Protein AF-A0A6A0AHX4-F1 (afdb_monomer_lite)

pLDDT: mean 80.21, std 15.13, range [29.42, 97.5]

Secondary structure (DSSP, 8-state):
-----S--HHHHHSSHHHHHTTGGGHHHHHHHTTT---GGG----TTTSHHHHHHHHHHHHHHHHHTT---HHHHHHHHHHHHHHHHHHHHHHHHHHHHHHHHHHHHHHHHHHHHHHHHSS---HHHHHHHHHIIIIIHHHHHHHHHHHHHHHHHHHHHHHHHHHHHHHHTTTTSTT--

Radius of gyration: 27.39 Å; chains: 1; bounding box: 55×49×81 Å

Foldseek 3Di:
DDDPLPQDLVLCVPDDCSVVVVVSCLVVLVCVVVVRDDPVNNHDNCCPDPVNVVVLLVVLQVVCVVVVHRDSVVSCCVRCVVVVVVVVVVVVVVLVVLLVVLVVQLVVLLVVLVVVQVPDPDDDPVNVVVSVCCNVPVSVVVSVCSSCVVCVVVVVVVVCSVVVVCCSRVPPPPPPPRD

Structure (mmCIF, N/CA/C/O backbone):
data_AF-A0A6A0AHX4-F1
#
_entry.id   AF-A0A6A0AHX4-F1
#
loop_
_atom_site.group_PDB
_atom_site.id
_atom_site.type_symbol
_atom_site.label_atom_id
_atom_site.label_alt_id
_atom_site.label_comp_id
_atom_site.label_asym_id
_atom_site.label_entity_id
_atom_site.label_seq_id
_atom_site.pdbx_PDB_ins_code
_atom_site.Cartn_x
_atom_site.Cartn_y
_atom_site.Cartn_z
_atom_site.occupancy
_atom_site.B_iso_or_equiv
_atom_site.auth_seq_id
_atom_site.auth_comp_id
_atom_site.auth_asym_id
_atom_site.auth_atom_id
_atom_site.pdbx_PDB_model_num
ATOM 1 N N . MET A 1 1 ? -22.517 -25.743 38.997 1.00 29.42 1 MET A N 1
ATOM 2 C CA . MET A 1 1 ? -21.184 -25.599 38.371 1.00 29.42 1 MET A CA 1
ATOM 3 C C . MET A 1 1 ? -21.415 -25.334 36.895 1.00 29.42 1 MET A C 1
ATOM 5 O O . MET A 1 1 ? -21.778 -26.255 36.178 1.00 29.42 1 MET A O 1
ATOM 9 N N . GLY A 1 2 ? -21.378 -24.062 36.487 1.00 34.41 2 GLY A N 1
ATOM 10 C CA . GLY A 1 2 ? -21.664 -23.662 35.107 1.00 34.41 2 GLY A CA 1
ATOM 11 C C . GLY A 1 2 ? -20.575 -24.177 34.174 1.00 34.41 2 GLY A C 1
ATOM 12 O O . GLY A 1 2 ? -19.393 -24.051 34.489 1.00 34.41 2 GLY A O 1
ATOM 13 N N . ALA A 1 3 ? -20.969 -24.800 33.065 1.00 34.03 3 ALA A N 1
ATOM 14 C CA . ALA A 1 3 ? -20.041 -25.170 32.009 1.00 34.03 3 ALA A CA 1
ATOM 15 C C . ALA A 1 3 ? -19.304 -23.900 31.562 1.00 34.03 3 ALA A C 1
ATOM 17 O O . ALA A 1 3 ? -19.935 -22.957 31.090 1.00 34.03 3 ALA A O 1
ATOM 18 N N . GLY A 1 4 ? -17.988 -23.851 31.785 1.00 41.25 4 GLY A N 1
ATOM 19 C CA . GLY A 1 4 ? -17.161 -22.721 31.376 1.00 41.25 4 GLY A CA 1
ATOM 20 C C . GLY A 1 4 ? -17.366 -22.444 29.891 1.00 41.25 4 GLY A C 1
ATOM 21 O O . GLY A 1 4 ? -17.326 -23.373 29.077 1.00 41.25 4 GLY A O 1
ATOM 22 N N . ASN A 1 5 ? -17.635 -21.182 29.556 1.00 49.72 5 ASN A N 1
ATOM 23 C CA . ASN A 1 5 ? -17.797 -20.745 28.179 1.00 49.72 5 ASN A CA 1
ATOM 24 C C . ASN A 1 5 ? -16.519 -21.119 27.409 1.00 49.72 5 ASN A C 1
ATOM 26 O O . ASN A 1 5 ? -15.439 -20.629 27.728 1.00 49.72 5 ASN A O 1
ATOM 30 N N . LYS A 1 6 ? -16.617 -22.038 26.441 1.00 52.81 6 LYS A N 1
ATOM 31 C CA . LYS A 1 6 ? -15.456 -22.565 25.693 1.00 52.81 6 LYS A CA 1
ATOM 32 C C . LYS A 1 6 ? -14.855 -21.547 24.713 1.00 52.81 6 LYS A C 1
ATOM 34 O O . LYS A 1 6 ? -13.892 -21.872 24.028 1.00 52.81 6 LYS A O 1
ATOM 39 N N . TYR A 1 7 ? -15.446 -20.360 24.629 1.00 54.78 7 TYR A N 1
ATOM 40 C CA . TYR A 1 7 ? -15.083 -19.273 23.731 1.00 54.78 7 TYR A CA 1
ATOM 41 C C . TYR A 1 7 ? -14.626 -18.106 24.600 1.00 54.78 7 TYR A C 1
ATOM 43 O O . TYR A 1 7 ? -15.444 -17.313 25.061 1.00 54.78 7 TYR A O 1
ATOM 51 N N . THR A 1 8 ? -13.334 -18.063 24.924 1.00 58.66 8 THR A N 1
ATOM 52 C CA . THR A 1 8 ? -12.796 -17.016 25.796 1.00 58.66 8 THR A CA 1
ATOM 53 C C . THR A 1 8 ? -12.167 -15.905 24.963 1.00 58.66 8 THR A C 1
ATOM 55 O O . THR A 1 8 ? -11.525 -16.163 23.948 1.00 58.66 8 THR A O 1
ATOM 58 N N . GLU A 1 9 ? -12.290 -14.655 25.413 1.00 59.44 9 GLU A N 1
ATOM 59 C CA . GLU A 1 9 ? -11.617 -13.491 24.804 1.00 59.44 9 GLU A CA 1
ATOM 60 C C . GLU A 1 9 ? -10.093 -13.673 24.661 1.00 59.44 9 GLU A C 1
ATOM 62 O O . GLU A 1 9 ? -9.464 -13.107 23.761 1.00 59.44 9 GLU A O 1
ATOM 67 N N . SER A 1 10 ? -9.480 -14.500 25.518 1.00 56.56 10 SER A N 1
ATOM 68 C CA . SER A 1 10 ? -8.045 -14.791 25.454 1.00 56.56 10 SER A CA 1
ATOM 69 C C . SER A 1 10 ? -7.645 -15.581 24.202 1.00 56.56 10 SER A C 1
ATOM 71 O O . SER A 1 10 ? -6.548 -15.370 23.677 1.00 56.56 10 SER A O 1
ATOM 73 N N . ASP A 1 11 ? -8.550 -16.399 23.650 1.00 60.62 11 ASP A N 1
ATOM 74 C CA . ASP A 1 11 ? -8.283 -17.232 22.472 1.00 60.62 11 ASP A CA 1
ATOM 75 C C . ASP A 1 11 ? -8.134 -16.387 21.199 1.00 60.62 11 ASP A C 1
ATOM 77 O O . ASP A 1 11 ? -7.390 -16.758 20.290 1.00 60.62 11 ASP A O 1
ATOM 81 N N . ALA A 1 12 ? -8.770 -15.209 21.153 1.00 59.22 12 ALA A N 1
ATOM 82 C CA . ALA A 1 12 ? -8.647 -14.245 20.058 1.00 59.22 12 ALA A CA 1
ATOM 83 C C . ALA A 1 12 ? -7.296 -13.522 20.014 1.00 59.22 12 ALA A C 1
ATOM 85 O O . ALA A 1 12 ? -6.861 -13.041 18.965 1.00 59.22 12 ALA A O 1
ATOM 86 N N . THR A 1 13 ? -6.605 -13.480 21.152 1.00 61.22 13 THR A N 1
ATOM 87 C CA . THR A 1 13 ? -5.400 -12.666 21.343 1.00 61.22 13 THR A CA 1
ATOM 88 C C . THR A 1 13 ? -4.132 -13.517 21.483 1.00 61.22 13 THR A C 1
ATOM 90 O O . THR A 1 13 ? -3.017 -12.992 21.459 1.00 61.22 13 THR A O 1
ATOM 93 N N . ALA A 1 14 ? -4.275 -14.842 21.592 1.00 63.69 14 ALA A N 1
ATOM 94 C CA . ALA A 1 14 ? -3.174 -15.774 21.792 1.00 63.69 14 ALA A CA 1
ATOM 95 C C . ALA A 1 14 ? -2.346 -15.983 20.506 1.00 63.69 14 ALA A C 1
ATOM 97 O O . ALA A 1 14 ? -2.626 -16.870 19.700 1.00 63.69 14 ALA A O 1
ATOM 98 N N . GLY A 1 15 ? -1.298 -15.171 20.324 1.00 69.56 15 GLY A N 1
ATOM 99 C CA . GLY A 1 15 ? -0.220 -15.382 19.346 1.00 69.56 15 GLY A CA 1
ATOM 100 C C . GLY A 1 15 ? -0.269 -14.496 18.093 1.00 69.56 15 GLY A C 1
ATOM 101 O O . GLY A 1 15 ? -1.334 -14.174 17.571 1.00 69.56 15 GLY A O 1
ATOM 102 N N . PHE A 1 16 ? 0.915 -14.140 17.570 1.00 66.69 16 PHE A N 1
ATOM 103 C CA . PHE A 1 16 ? 1.085 -13.251 16.407 1.00 66.69 16 PHE A CA 1
ATOM 104 C C . PHE A 1 16 ? 0.298 -13.736 15.182 1.00 66.69 16 PHE A C 1
ATOM 106 O O . PHE A 1 16 ? -0.543 -13.019 14.650 1.00 66.69 16 PHE A O 1
ATOM 113 N N . PHE A 1 17 ? 0.502 -14.989 14.769 1.00 63.25 17 PHE A N 1
ATOM 114 C CA . PHE A 1 17 ? -0.205 -15.535 13.611 1.00 63.25 17 PHE A CA 1
ATOM 115 C C . PHE A 1 17 ? -1.706 -15.669 13.854 1.00 63.25 17 PHE A C 1
ATOM 117 O O . PHE A 1 17 ? -2.477 -15.429 12.935 1.00 63.25 17 PHE A O 1
ATOM 124 N N . ASN A 1 18 ? -2.143 -16.009 15.065 1.00 68.06 18 ASN A N 1
ATOM 125 C CA . ASN A 1 18 ? -3.565 -16.123 15.384 1.00 68.06 18 ASN A CA 1
ATOM 126 C C . ASN A 1 18 ? -4.290 -14.771 15.234 1.00 68.06 18 ASN A C 1
ATOM 128 O O . ASN A 1 18 ? -5.362 -14.718 14.635 1.00 68.06 18 ASN A O 1
ATOM 132 N N . LYS A 1 19 ? -3.638 -13.677 15.659 1.00 67.38 19 LYS A N 1
ATOM 133 C CA . LYS A 1 19 ? -4.144 -12.302 15.543 1.00 67.38 19 LYS A CA 1
ATOM 134 C C . LYS A 1 19 ? -4.312 -11.844 14.089 1.00 67.38 19 LYS A C 1
ATOM 136 O O . LYS A 1 19 ? -5.334 -11.256 13.759 1.00 67.38 19 LYS A O 1
ATOM 141 N N . TYR A 1 20 ? -3.345 -12.138 13.216 1.00 66.94 20 TYR A N 1
ATOM 142 C CA . TYR A 1 20 ? -3.368 -11.676 11.817 1.00 66.94 20 TYR A CA 1
ATOM 143 C C . TYR A 1 20 ? -4.035 -12.646 10.829 1.00 66.94 20 TYR A C 1
ATOM 145 O O . TYR A 1 20 ? -4.435 -12.226 9.749 1.00 66.94 20 TYR A O 1
ATOM 153 N N . SER A 1 21 ? -4.170 -13.932 11.172 1.00 69.12 21 SER A N 1
ATOM 154 C CA . SER A 1 21 ? -4.804 -14.942 10.302 1.00 69.12 21 SER A CA 1
ATOM 155 C C . SER A 1 21 ? -6.247 -15.276 10.685 1.00 69.12 21 SER A C 1
ATOM 157 O O . SER A 1 21 ? -6.814 -16.214 10.130 1.00 69.12 21 SER A O 1
ATOM 159 N N . PHE A 1 22 ? -6.833 -14.533 11.635 1.00 68.00 22 PHE A N 1
ATOM 160 C CA . PHE A 1 22 ? -8.217 -14.691 12.104 1.00 68.00 22 PHE A CA 1
ATOM 161 C C . PHE A 1 22 ? -8.572 -16.116 12.566 1.00 68.00 22 PHE A C 1
ATOM 163 O O . PHE A 1 22 ? -9.741 -16.477 12.644 1.00 68.00 22 PHE A O 1
ATOM 170 N N . LYS A 1 23 ? -7.581 -16.955 12.897 1.00 71.19 23 LYS A N 1
ATOM 171 C CA . LYS A 1 23 ? -7.798 -18.377 13.223 1.00 71.19 23 LYS A CA 1
ATOM 172 C C . LYS A 1 23 ? -8.690 -18.586 14.443 1.00 71.19 23 LYS A C 1
ATOM 174 O O . LYS A 1 23 ? -9.414 -19.579 14.497 1.00 71.19 23 LYS A O 1
ATOM 179 N N . TRP A 1 24 ? -8.662 -17.652 15.382 1.00 70.44 24 TRP A N 1
ATOM 180 C CA . TRP A 1 24 ? -9.485 -17.653 16.584 1.00 70.44 24 TRP A CA 1
ATOM 181 C C . TRP A 1 24 ? -10.993 -17.617 16.305 1.00 70.44 24 TRP A C 1
ATOM 183 O O . TRP A 1 24 ? -11.772 -18.025 17.160 1.00 70.44 24 TRP A O 1
ATOM 193 N N . ILE A 1 25 ? -11.417 -17.185 15.112 1.00 74.50 25 ILE A N 1
ATOM 194 C CA . ILE A 1 25 ? -12.835 -17.135 14.736 1.00 74.50 25 ILE A CA 1
ATOM 195 C C . ILE A 1 25 ? -13.371 -18.511 14.309 1.00 74.50 25 ILE A C 1
ATOM 197 O O . ILE A 1 25 ? -14.578 -18.754 14.330 1.00 74.50 25 ILE A O 1
ATOM 201 N N . ASN A 1 26 ? -12.483 -19.445 13.948 1.00 75.50 26 ASN A N 1
ATOM 202 C CA . ASN A 1 26 ? -12.853 -20.754 13.403 1.00 75.50 26 ASN A CA 1
ATOM 203 C C . ASN A 1 26 ? -13.745 -21.596 14.341 1.00 75.50 26 ASN A C 1
ATOM 205 O O . ASN A 1 26 ? -14.691 -22.212 13.841 1.00 75.50 26 ASN A O 1
ATOM 209 N N . PRO A 1 27 ? -13.518 -21.647 15.670 1.00 72.00 27 PRO A N 1
ATOM 210 C CA . PRO A 1 27 ? -14.383 -22.381 16.595 1.00 72.00 27 PRO A CA 1
ATOM 211 C C . PRO A 1 27 ? -15.785 -21.774 16.713 1.00 72.00 27 PRO A C 1
ATOM 213 O O . PRO A 1 27 ? -16.763 -22.522 16.747 1.00 72.00 27 PRO A O 1
ATOM 216 N N . ILE A 1 28 ? -15.883 -20.439 16.731 1.00 70.56 28 ILE A N 1
ATOM 217 C CA . ILE A 1 28 ? -17.150 -19.689 16.793 1.00 70.56 28 ILE A CA 1
ATOM 218 C C . ILE A 1 28 ? -17.955 -19.970 15.530 1.00 70.56 28 ILE A C 1
ATOM 220 O O . ILE A 1 28 ? -19.110 -20.384 15.583 1.00 70.56 28 ILE A O 1
ATOM 224 N N . VAL A 1 29 ? -17.299 -19.854 14.378 1.00 72.25 29 VAL A N 1
ATOM 225 C CA . VAL A 1 29 ? -17.897 -20.160 13.083 1.00 72.25 29 VAL A CA 1
ATOM 226 C C . VAL A 1 29 ? -18.345 -21.614 13.017 1.00 72.25 29 VAL A C 1
ATOM 228 O O . VAL A 1 29 ? -19.458 -21.903 12.588 1.00 72.25 29 VAL A O 1
ATOM 231 N N . SER A 1 30 ? -17.513 -22.559 13.454 1.00 70.56 30 SER A N 1
ATOM 232 C CA . SER A 1 30 ? -17.882 -23.974 13.454 1.00 70.56 30 SER A CA 1
ATOM 233 C C . SER A 1 30 ? -19.076 -24.278 14.363 1.00 70.56 30 SER A C 1
ATOM 235 O O . SER A 1 30 ? -19.793 -25.243 14.087 1.00 70.56 30 SER A O 1
ATOM 237 N N . ALA A 1 31 ? -19.269 -23.517 15.440 1.00 70.00 31 ALA A N 1
ATOM 238 C CA . ALA A 1 31 ? -20.423 -23.637 16.321 1.00 70.00 31 ALA A CA 1
ATOM 239 C C . ALA A 1 31 ? -21.671 -22.996 15.697 1.00 70.00 31 ALA A C 1
ATOM 241 O O . ALA A 1 31 ? -22.732 -23.619 15.697 1.00 70.00 31 ALA A O 1
ATOM 242 N N . ALA A 1 32 ? -21.533 -21.809 15.093 1.00 68.94 32 ALA A N 1
ATOM 243 C CA . ALA A 1 32 ? -22.634 -21.071 14.462 1.00 68.94 32 ALA A CA 1
ATOM 244 C C . ALA A 1 32 ? -23.226 -21.877 13.309 1.00 68.94 32 ALA A C 1
ATOM 246 O O . ALA A 1 32 ? -24.431 -22.035 13.167 1.00 68.94 32 ALA A O 1
ATOM 247 N N . ARG A 1 33 ? -22.343 -22.534 12.559 1.00 68.75 33 ARG A N 1
ATOM 248 C CA . ARG A 1 33 ? -22.664 -23.477 11.489 1.00 68.75 33 ARG A CA 1
ATOM 249 C C . ARG A 1 33 ? -23.501 -24.687 11.921 1.00 68.75 33 ARG A C 1
ATOM 251 O O . ARG A 1 33 ? -23.954 -25.409 11.034 1.00 68.75 33 ARG A O 1
ATOM 258 N N . LYS A 1 34 ? -23.618 -24.984 13.214 1.00 76.50 34 LYS A N 1
ATOM 259 C CA . LYS A 1 34 ? -24.400 -26.106 13.759 1.00 76.50 34 LYS A CA 1
ATOM 260 C C . LYS A 1 34 ? -25.695 -25.630 14.434 1.00 76.50 34 LYS A C 1
ATOM 262 O O . LYS A 1 34 ? -26.267 -26.402 15.193 1.00 76.50 34 LYS A O 1
ATOM 267 N N . ASP A 1 35 ? -26.106 -24.380 14.191 1.00 64.94 35 ASP A N 1
ATOM 268 C CA . ASP A 1 35 ? -27.260 -23.721 14.827 1.00 64.94 35 ASP A CA 1
ATOM 269 C C . ASP A 1 35 ? -27.202 -23.728 16.366 1.00 64.94 35 ASP A C 1
ATOM 271 O O . ASP A 1 35 ? -28.208 -23.650 17.063 1.00 64.94 35 ASP A O 1
ATOM 275 N N . ASN A 1 36 ? -25.989 -23.825 16.917 1.00 62.38 36 ASN A N 1
ATOM 276 C CA . ASN A 1 36 ? -25.752 -24.020 18.344 1.00 62.38 36 ASN A CA 1
ATOM 277 C C . ASN A 1 36 ? -24.946 -22.863 18.948 1.00 62.38 36 ASN A C 1
ATOM 279 O O . ASN A 1 36 ? -23.988 -23.092 19.689 1.00 62.38 36 ASN A O 1
ATOM 283 N N . VAL A 1 37 ? -25.282 -21.623 18.583 1.00 60.78 37 VAL A N 1
ATOM 284 C CA . VAL A 1 37 ? -24.575 -20.431 19.070 1.00 60.78 37 VAL A CA 1
ATOM 285 C C . VAL A 1 37 ? -25.513 -19.513 19.840 1.00 60.78 37 VAL A C 1
ATOM 287 O O . VAL A 1 37 ? -26.357 -18.850 19.241 1.00 60.78 37 VAL A O 1
ATOM 290 N N . PRO A 1 38 ? -25.343 -19.437 21.169 1.00 61.94 38 PRO A N 1
ATOM 291 C CA . PRO A 1 38 ? -25.794 -18.290 21.942 1.00 61.94 38 PRO A CA 1
ATOM 292 C C . PRO A 1 38 ? -25.091 -17.032 21.413 1.00 61.94 38 PRO A C 1
ATOM 294 O O . PRO A 1 38 ? -23.892 -17.091 21.125 1.00 61.94 38 PRO A O 1
ATOM 297 N N . LEU A 1 39 ? -25.792 -15.895 21.298 1.00 59.47 39 LEU A N 1
ATOM 298 C CA . LEU A 1 39 ? -25.193 -14.624 20.848 1.00 59.47 39 LEU A CA 1
ATOM 299 C C . LEU A 1 39 ? -23.920 -14.259 21.640 1.00 59.47 39 LEU A C 1
ATOM 301 O O . LEU A 1 39 ? -23.037 -13.593 21.103 1.00 59.47 39 LEU A O 1
ATOM 305 N N . GLU A 1 40 ? -23.790 -14.744 22.880 1.00 58.12 40 GLU A N 1
ATOM 306 C CA . GLU A 1 40 ? -22.626 -14.521 23.741 1.00 58.12 40 GLU A CA 1
ATOM 307 C C . GLU A 1 40 ? -21.338 -15.243 23.291 1.00 58.12 40 GLU A C 1
ATOM 309 O O . GLU A 1 40 ? -20.269 -14.967 23.831 1.00 58.12 40 GLU A O 1
ATOM 314 N N . ALA A 1 41 ? -21.391 -16.163 22.318 1.00 60.91 41 ALA A N 1
ATOM 315 C CA . ALA A 1 41 ? -20.204 -16.863 21.810 1.00 60.91 41 ALA A CA 1
ATOM 316 C C . ALA A 1 41 ? -19.529 -16.162 20.612 1.00 60.91 41 ALA A C 1
ATOM 318 O O . ALA A 1 41 ? -18.424 -16.547 20.229 1.00 60.91 41 ALA A O 1
ATOM 319 N N . CYS A 1 42 ? -20.142 -15.119 20.039 1.00 63.25 42 CYS A N 1
ATOM 320 C CA . CYS A 1 42 ? -19.529 -14.265 19.012 1.00 63.25 42 CYS A CA 1
ATOM 321 C C . CYS A 1 42 ? -18.577 -13.239 19.645 1.00 63.25 42 CYS A C 1
ATOM 323 O O . CYS A 1 42 ? -18.813 -12.034 19.620 1.00 63.25 42 CYS A O 1
ATOM 325 N N . VAL A 1 43 ? -17.497 -13.737 20.240 1.00 64.06 43 VAL A N 1
ATOM 326 C CA . VAL A 1 43 ? -16.508 -12.920 20.944 1.00 64.06 43 VAL A CA 1
ATOM 327 C C . VAL A 1 43 ? -15.551 -12.296 19.930 1.00 64.06 43 VAL A C 1
ATOM 329 O O . VAL A 1 43 ? -14.807 -13.015 19.276 1.00 64.06 43 VAL A O 1
ATOM 332 N N . LEU A 1 44 ? -15.564 -10.971 19.774 1.00 65.06 44 LEU A N 1
ATOM 333 C CA . LEU A 1 44 ? -14.544 -10.240 19.011 1.00 65.06 44 LEU A CA 1
ATOM 334 C C . LEU A 1 44 ? -13.234 -10.171 19.815 1.00 65.06 44 LEU A C 1
ATOM 336 O O . LEU A 1 44 ? -13.267 -10.271 21.044 1.00 65.06 44 LEU A O 1
ATOM 340 N N . PRO A 1 45 ? -12.069 -9.956 19.174 1.00 68.00 45 PRO A N 1
ATOM 341 C CA . PRO A 1 45 ? -10.868 -9.604 19.908 1.00 68.00 45 PRO A CA 1
ATOM 342 C C . PRO A 1 45 ? -11.189 -8.362 20.743 1.00 68.00 45 PRO A C 1
ATOM 344 O O . PRO A 1 45 ? -11.770 -7.424 20.189 1.00 68.00 45 PRO A O 1
ATOM 347 N N . PRO A 1 46 ? -10.787 -8.299 22.022 1.00 66.38 46 PRO A N 1
ATOM 348 C CA . PRO A 1 46 ? -11.172 -7.203 22.911 1.00 66.38 46 PRO A CA 1
ATOM 349 C C . PRO A 1 46 ? -10.854 -5.814 22.341 1.00 66.38 46 PRO A C 1
ATOM 351 O O . PRO A 1 46 ? -11.561 -4.852 22.599 1.00 66.38 46 PRO A O 1
ATOM 354 N N . GLU A 1 47 ? -9.812 -5.694 21.512 1.00 67.06 47 GLU A N 1
ATOM 355 C CA . GLU A 1 47 ? -9.437 -4.438 20.847 1.00 67.06 47 GLU A CA 1
ATOM 356 C C . GLU A 1 47 ? -10.424 -3.958 19.768 1.00 67.06 47 GLU A C 1
ATOM 358 O O . GLU A 1 47 ? -10.402 -2.776 19.429 1.00 67.06 47 GLU A O 1
ATOM 363 N N . GLN A 1 48 ? -11.246 -4.850 19.210 1.00 68.50 48 GLN A N 1
ATOM 364 C CA . GLN A 1 48 ? -12.180 -4.582 18.108 1.00 68.50 48 GLN A CA 1
ATOM 365 C C . GLN A 1 48 ? -13.656 -4.632 18.536 1.00 68.50 48 GLN A C 1
ATOM 367 O O . GLN A 1 48 ? -14.535 -4.382 17.712 1.00 68.50 48 GLN A O 1
ATOM 372 N N . THR A 1 49 ? -13.944 -4.930 19.804 1.00 73.12 49 THR A N 1
ATOM 373 C CA . THR A 1 49 ? -15.302 -4.881 20.361 1.00 73.12 49 THR A CA 1
ATOM 374 C C . THR A 1 49 ? -15.810 -3.438 20.424 1.00 73.12 49 THR A C 1
ATOM 376 O O . THR A 1 49 ? -15.062 -2.519 20.772 1.00 73.12 49 THR A O 1
ATOM 379 N N . ALA A 1 50 ? -17.097 -3.234 20.114 1.00 74.31 50 ALA A N 1
ATOM 380 C CA . ALA A 1 50 ? -17.727 -1.912 20.104 1.00 74.31 50 ALA A CA 1
ATOM 381 C C . ALA A 1 50 ? -17.592 -1.190 21.454 1.00 74.31 50 ALA A C 1
ATOM 383 O O . ALA A 1 50 ? -17.281 -0.001 21.471 1.00 74.31 50 ALA A O 1
ATOM 384 N N . ASP A 1 51 ? -17.728 -1.918 22.566 1.00 80.06 51 ASP A N 1
ATOM 385 C CA . ASP A 1 51 ? -17.620 -1.359 23.916 1.00 80.06 51 ASP A CA 1
ATOM 386 C C . ASP A 1 51 ? -16.217 -0.813 24.195 1.00 80.06 51 ASP A C 1
ATOM 388 O O . ASP A 1 51 ? -16.065 0.321 24.634 1.00 80.06 51 ASP A O 1
ATOM 392 N N . VAL A 1 52 ? -15.163 -1.563 23.862 1.00 81.25 52 VAL A N 1
ATOM 393 C CA . VAL A 1 52 ? -13.775 -1.124 24.085 1.00 81.25 52 VAL A CA 1
ATOM 394 C C . VAL A 1 52 ? -13.404 0.045 23.170 1.00 81.25 52 VAL A C 1
ATOM 396 O O . VAL A 1 52 ? -12.726 0.982 23.601 1.00 81.25 52 VAL A O 1
ATOM 399 N N . ALA A 1 53 ? -13.858 0.027 21.914 1.00 80.56 53 ALA A N 1
ATOM 400 C CA . ALA A 1 53 ? -13.670 1.141 20.988 1.00 80.56 53 ALA A CA 1
ATOM 401 C C . ALA A 1 53 ? -14.398 2.408 21.472 1.00 80.56 53 ALA A C 1
ATOM 403 O O . ALA A 1 53 ? -13.828 3.506 21.442 1.00 80.56 53 ALA A O 1
ATOM 404 N N . TYR A 1 54 ? -15.628 2.250 21.969 1.00 85.38 54 TYR A N 1
ATOM 405 C CA . TYR A 1 54 ? -16.412 3.327 22.560 1.00 85.38 54 TYR A CA 1
ATOM 406 C C . TYR A 1 54 ? -15.751 3.868 23.827 1.00 85.38 54 TYR A C 1
ATOM 408 O O . TYR A 1 54 ? -15.588 5.076 23.942 1.00 85.38 54 TYR A O 1
ATOM 416 N N . GLU A 1 55 ? -15.278 3.011 24.728 1.00 88.38 55 GLU A N 1
ATOM 417 C CA . GLU A 1 55 ? -14.629 3.415 25.978 1.00 88.38 55 GLU A CA 1
ATOM 418 C C . GLU A 1 55 ? -13.305 4.157 25.754 1.00 88.38 55 GLU A C 1
ATOM 420 O O . GLU A 1 55 ? -13.041 5.186 26.388 1.00 88.38 55 GLU A O 1
ATOM 425 N N . ARG A 1 56 ? -12.491 3.708 24.788 1.00 86.19 56 ARG A N 1
ATOM 426 C CA . ARG A 1 56 ? -11.279 4.430 24.357 1.00 86.19 56 ARG A CA 1
ATOM 427 C C . ARG A 1 56 ? -11.615 5.822 23.829 1.00 86.19 56 ARG A C 1
ATOM 429 O O . ARG A 1 56 ? -10.938 6.793 24.171 1.00 86.19 56 ARG A O 1
ATOM 436 N N . PHE A 1 57 ? -12.661 5.926 23.012 1.00 90.00 57 PHE A N 1
ATOM 437 C CA . PHE A 1 57 ? -13.138 7.207 22.502 1.00 90.00 57 PHE A CA 1
ATOM 438 C C . PHE A 1 57 ? -13.704 8.096 23.620 1.00 90.00 57 PHE A C 1
ATOM 440 O O . PHE A 1 57 ? -13.320 9.260 23.719 1.00 90.00 57 PHE A O 1
ATOM 447 N N . ARG A 1 58 ? -14.564 7.546 24.483 1.00 90.00 58 ARG A N 1
ATOM 448 C CA . ARG A 1 58 ? -15.246 8.236 25.585 1.00 90.00 58 ARG A CA 1
ATOM 449 C C . ARG A 1 58 ? -14.247 8.829 26.567 1.00 90.00 58 ARG A C 1
ATOM 451 O O . ARG A 1 58 ? -14.334 10.013 26.871 1.00 90.00 58 ARG A O 1
ATOM 458 N N . THR A 1 59 ? -13.245 8.055 26.976 1.00 92.12 59 THR A N 1
ATOM 459 C CA . THR A 1 59 ? -12.190 8.521 27.891 1.00 92.12 59 THR A CA 1
ATOM 460 C C . THR A 1 59 ? -11.434 9.722 27.310 1.00 92.12 59 THR A C 1
ATOM 462 O O . THR A 1 59 ? -11.207 10.725 27.990 1.00 92.12 59 THR A O 1
ATOM 465 N N . ALA A 1 60 ? -11.071 9.660 26.025 1.00 88.25 60 ALA A N 1
ATOM 466 C CA . ALA A 1 60 ? -10.395 10.763 25.346 1.00 88.25 60 ALA A CA 1
ATOM 467 C C . ALA A 1 60 ? -11.323 11.975 25.122 1.00 88.25 60 ALA A C 1
ATOM 469 O O . ALA A 1 60 ? -10.873 13.122 25.172 1.00 88.25 60 ALA A O 1
ATOM 470 N N . TRP A 1 61 ? -12.617 11.732 24.906 1.00 90.00 61 TRP A N 1
ATOM 471 C CA . TRP A 1 61 ? -13.644 12.760 24.756 1.00 90.00 61 TRP A CA 1
ATOM 472 C C . TRP A 1 61 ? -13.886 13.523 26.061 1.00 90.00 61 TRP A C 1
ATOM 474 O O . TRP A 1 61 ? -13.827 14.751 26.068 1.00 90.00 61 TRP A O 1
ATOM 484 N N . GLU A 1 62 ? -14.068 12.823 27.180 1.00 93.00 62 GLU A N 1
ATOM 485 C CA . GLU A 1 62 ? -14.250 13.425 28.506 1.00 93.00 62 GLU A CA 1
ATOM 486 C C . GLU A 1 62 ? -13.032 14.259 28.919 1.00 93.00 62 GLU A C 1
ATOM 488 O O . GLU A 1 62 ? -13.179 15.387 29.392 1.00 93.00 62 GLU A O 1
ATOM 493 N N . ALA A 1 63 ? -11.818 13.779 28.632 1.00 89.19 63 ALA A N 1
ATOM 494 C CA . ALA A 1 63 ? -10.591 14.545 28.846 1.00 89.19 63 ALA A CA 1
ATOM 495 C C . ALA A 1 63 ? -10.523 15.830 27.992 1.00 89.19 63 ALA A C 1
ATOM 497 O O . ALA A 1 63 ? -9.939 16.830 28.417 1.00 89.19 63 ALA A O 1
ATOM 498 N N . ALA A 1 64 ? -11.106 15.827 26.789 1.00 89.00 64 ALA A N 1
ATOM 499 C CA . ALA A 1 64 ? -11.185 17.009 25.930 1.00 89.00 64 ALA A CA 1
ATOM 500 C C . ALA A 1 64 ? -12.272 17.997 26.390 1.00 89.00 64 ALA A C 1
ATOM 502 O O . ALA A 1 64 ? -12.062 19.211 26.318 1.00 89.00 64 ALA A O 1
ATOM 503 N N . VAL A 1 65 ? -13.396 17.489 26.906 1.00 92.06 65 VAL A N 1
ATOM 504 C CA . VAL A 1 65 ? -14.464 18.290 27.526 1.00 92.06 65 VAL A CA 1
ATOM 505 C C . VAL A 1 65 ? -13.952 18.980 28.792 1.00 92.06 65 VAL A C 1
ATOM 507 O O . VAL A 1 65 ? -14.149 20.183 28.940 1.00 92.06 65 VAL A O 1
ATOM 510 N N . ALA A 1 66 ? -13.201 18.275 29.646 1.00 91.62 66 ALA A N 1
ATOM 511 C CA . ALA A 1 66 ? -12.588 18.845 30.850 1.00 91.62 66 ALA A CA 1
ATOM 512 C C . ALA A 1 66 ? -11.593 19.983 30.546 1.00 91.62 66 ALA A C 1
ATOM 514 O O . ALA A 1 66 ? -11.412 20.891 31.352 1.00 91.62 66 ALA A O 1
ATOM 515 N N . LYS A 1 67 ? -10.968 19.965 29.361 1.00 87.94 67 LYS A N 1
ATOM 516 C CA . LYS A 1 67 ? -10.074 21.030 28.873 1.00 87.94 67 LYS A CA 1
ATOM 517 C C . LYS A 1 67 ? -10.811 22.208 28.218 1.00 87.94 67 LYS A C 1
ATOM 519 O O . LYS A 1 67 ? -10.157 23.150 27.780 1.00 87.94 67 LYS A O 1
ATOM 524 N N . GLY A 1 68 ? -12.142 22.160 28.107 1.00 88.50 68 GLY A N 1
ATOM 525 C CA . GLY A 1 68 ? -12.970 23.242 27.562 1.00 88.50 68 GLY A CA 1
ATOM 526 C C . GLY A 1 68 ? -12.918 23.417 26.037 1.00 88.50 68 GLY A C 1
ATOM 527 O O . GLY A 1 68 ? -13.468 24.387 25.524 1.00 88.50 68 GLY A O 1
ATOM 528 N N . ASN A 1 69 ? -12.281 22.504 25.290 1.00 83.12 69 ASN A N 1
ATOM 529 C CA . ASN A 1 69 ? -12.177 22.581 23.824 1.00 83.12 69 ASN A CA 1
ATOM 530 C C . ASN A 1 69 ? -12.406 21.210 23.151 1.00 83.12 69 ASN A C 1
ATOM 532 O O . ASN A 1 69 ? -11.475 20.634 22.574 1.00 83.12 69 ASN A O 1
ATOM 536 N N . PRO A 1 70 ? -13.629 20.651 23.229 1.00 82.81 70 PRO A N 1
ATOM 537 C CA . PRO A 1 70 ? -13.926 19.321 22.709 1.00 82.81 70 PRO A CA 1
ATOM 538 C C . PRO A 1 70 ? -14.064 19.341 21.181 1.00 82.81 70 PRO A C 1
ATOM 540 O O . PRO A 1 70 ? -15.137 19.557 20.621 1.00 82.81 70 PRO A O 1
ATOM 543 N N . LYS A 1 71 ? -12.958 19.100 20.471 1.00 90.19 71 LYS A N 1
ATOM 544 C CA . LYS A 1 71 ? -12.956 18.937 19.010 1.00 90.19 71 LYS A CA 1
ATOM 545 C C . LYS A 1 71 ? -12.916 17.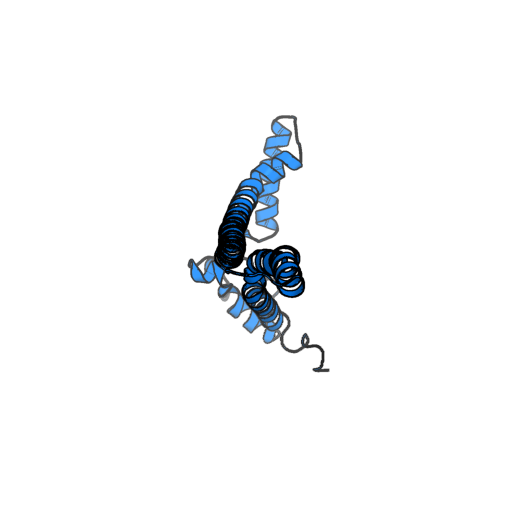461 18.640 1.00 90.19 71 LYS A C 1
ATOM 547 O O . LYS A 1 71 ? -11.892 16.803 18.814 1.00 90.19 71 LYS A O 1
ATOM 552 N N . LEU A 1 72 ? -13.990 16.973 18.020 1.00 86.62 72 LEU A N 1
ATOM 553 C CA . LEU A 1 72 ? -14.134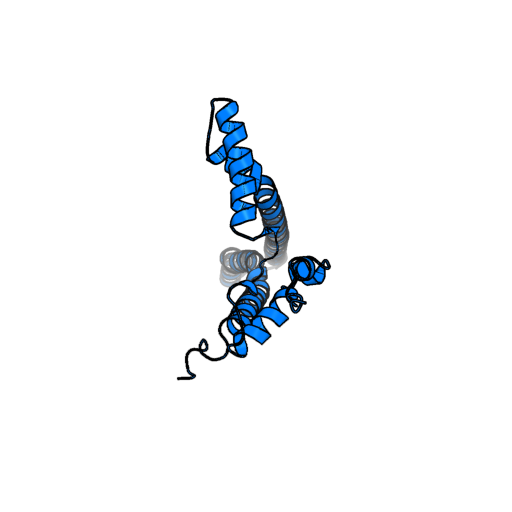 15.574 17.597 1.00 86.62 72 LEU A CA 1
ATOM 554 C C . LEU A 1 72 ? -12.954 15.065 16.765 1.00 86.62 72 LEU A C 1
ATOM 556 O O . LEU A 1 72 ? -12.397 14.013 17.059 1.00 86.62 72 LEU A O 1
ATOM 560 N N . ARG A 1 73 ? -12.510 15.849 15.778 1.00 85.94 73 ARG A N 1
ATOM 561 C CA . ARG A 1 73 ? -11.352 15.498 14.943 1.00 85.94 73 ARG A CA 1
ATOM 562 C C . ARG A 1 73 ? -10.082 15.267 15.764 1.00 85.94 73 ARG A C 1
ATOM 564 O O . ARG A 1 73 ? -9.323 14.361 15.451 1.00 85.94 73 ARG A O 1
ATOM 571 N N . GLN A 1 74 ? -9.834 16.084 16.785 1.00 85.69 74 GLN A N 1
ATOM 572 C CA . GLN A 1 74 ? -8.633 15.963 17.612 1.00 85.69 74 GLN A CA 1
ATOM 573 C C . GLN A 1 74 ? -8.689 14.705 18.478 1.00 85.69 74 GLN A C 1
ATOM 575 O O . GLN A 1 74 ? -7.693 13.997 18.582 1.00 85.69 74 GLN A O 1
ATOM 580 N N . VAL A 1 75 ? -9.861 14.405 19.043 1.00 87.50 75 VAL A N 1
ATOM 581 C CA . VAL A 1 75 ? -10.088 13.188 19.830 1.00 87.50 75 VAL A CA 1
ATOM 582 C C . VAL A 1 75 ? -9.902 11.951 18.951 1.00 87.50 75 VAL A C 1
ATOM 584 O O . VAL A 1 75 ? -9.093 11.089 19.282 1.00 87.50 75 VAL A O 1
ATOM 587 N N . LEU A 1 76 ? -10.532 11.912 17.773 1.00 87.94 76 LEU A N 1
ATOM 588 C CA . LEU A 1 76 ? -10.364 10.817 16.812 1.00 87.94 76 LEU A CA 1
ATOM 589 C C . LEU A 1 76 ? -8.903 10.641 16.373 1.00 87.94 76 LEU A C 1
ATOM 591 O O . LEU A 1 76 ? -8.398 9.521 16.378 1.00 87.94 76 LEU A O 1
ATOM 595 N N . MET A 1 77 ? -8.202 11.734 16.057 1.00 86.81 77 MET A N 1
ATOM 596 C CA . MET A 1 77 ? -6.777 11.694 15.707 1.00 86.81 77 MET A CA 1
ATOM 597 C C . MET A 1 77 ? -5.902 11.217 16.870 1.00 86.81 77 MET A C 1
ATOM 599 O O . MET A 1 77 ? -4.931 10.503 16.647 1.00 86.81 77 MET A O 1
ATOM 603 N N . SER A 1 78 ? -6.236 11.565 18.112 1.00 86.38 78 SER A N 1
ATOM 604 C CA . SER A 1 78 ? -5.478 11.097 19.276 1.00 86.38 78 SER A CA 1
ATOM 605 C C . SER A 1 78 ? -5.666 9.602 19.554 1.00 86.38 78 SER A C 1
ATOM 607 O O . SER A 1 78 ? -4.729 8.951 20.008 1.00 86.38 78 SER A O 1
ATOM 609 N N . VAL A 1 79 ? -6.848 9.052 19.250 1.00 86.06 79 VAL A N 1
ATOM 610 C CA . VAL A 1 79 ? -7.187 7.646 19.518 1.00 86.06 79 VAL A CA 1
ATOM 611 C C . VAL A 1 79 ? -6.732 6.732 18.378 1.00 86.06 79 VAL A C 1
ATOM 613 O O . VAL A 1 79 ? -6.058 5.739 18.631 1.00 86.06 79 VAL A O 1
ATOM 616 N N . TYR A 1 80 ? -7.054 7.079 17.129 1.00 87.62 80 TYR A N 1
ATOM 617 C CA . TYR A 1 80 ? -6.843 6.217 15.955 1.00 87.62 80 TYR A CA 1
ATOM 618 C C . TYR A 1 80 ? -5.742 6.714 15.012 1.00 87.62 80 TYR A C 1
ATOM 620 O O . TYR A 1 80 ? -5.316 5.997 14.107 1.00 87.62 80 TYR A O 1
ATOM 628 N N . GLY A 1 81 ? -5.268 7.949 15.196 1.00 86.75 81 GLY A N 1
ATOM 629 C CA . GLY A 1 81 ? -4.378 8.597 14.234 1.00 86.75 81 GLY A CA 1
ATOM 630 C C . GLY A 1 81 ? -3.039 7.888 14.075 1.00 86.75 81 GLY A C 1
ATOM 631 O O . GLY A 1 81 ? -2.547 7.809 12.958 1.00 86.75 81 GLY A O 1
ATOM 632 N N . LYS A 1 82 ? -2.471 7.315 15.144 1.00 89.50 82 LYS A N 1
ATOM 633 C CA . LYS A 1 82 ? -1.197 6.576 15.062 1.00 89.50 82 LYS A CA 1
ATOM 634 C C . LYS A 1 82 ? -1.296 5.348 14.149 1.00 89.50 82 LYS A C 1
ATOM 636 O O . LYS A 1 82 ? -0.392 5.114 13.355 1.00 89.50 82 LYS A O 1
ATOM 641 N N . ASP A 1 83 ? -2.399 4.605 14.230 1.00 85.75 83 ASP A N 1
ATOM 642 C CA . ASP A 1 83 ? -2.580 3.355 13.492 1.00 85.75 83 ASP A CA 1
ATOM 643 C C . ASP A 1 83 ? -2.831 3.664 12.013 1.00 85.75 83 ASP A C 1
ATOM 645 O O . ASP A 1 83 ? -2.197 3.082 11.133 1.00 85.75 83 ASP A O 1
ATOM 649 N N . LEU A 1 84 ? -3.664 4.677 11.743 1.00 88.38 84 LEU A N 1
ATOM 650 C CA . LEU A 1 84 ? -3.886 5.204 10.395 1.00 88.38 84 LEU A CA 1
ATOM 651 C C . LEU A 1 84 ? -2.608 5.789 9.784 1.00 88.38 84 LEU A C 1
ATOM 653 O O . LEU A 1 84 ? -2.344 5.599 8.600 1.00 88.38 84 LEU A O 1
ATOM 657 N N . PHE A 1 85 ? -1.797 6.480 10.582 1.00 92.50 85 PHE A N 1
ATOM 658 C CA . PHE A 1 85 ? -0.551 7.080 10.119 1.00 92.50 85 PHE A CA 1
ATOM 659 C C . PHE A 1 85 ? 0.499 6.022 9.778 1.00 92.50 85 PHE A C 1
ATOM 661 O O . PHE A 1 85 ? 1.131 6.105 8.727 1.00 92.50 85 PHE A O 1
ATOM 668 N N . LEU A 1 86 ? 0.653 4.993 10.617 1.00 91.88 86 LEU A N 1
ATOM 669 C CA . LEU A 1 86 ? 1.545 3.866 10.340 1.00 91.88 86 LEU A CA 1
ATOM 670 C C . LEU A 1 86 ? 1.112 3.098 9.087 1.00 91.88 86 LEU A C 1
ATOM 672 O O . LEU A 1 86 ? 1.952 2.806 8.235 1.00 91.88 86 LEU A O 1
ATOM 676 N N . ALA A 1 87 ? -0.189 2.827 8.939 1.00 88.06 87 ALA A N 1
ATOM 677 C CA . ALA A 1 87 ? -0.735 2.219 7.728 1.00 88.06 87 ALA A CA 1
ATOM 678 C C . ALA A 1 87 ? -0.464 3.091 6.489 1.00 88.06 87 ALA A C 1
ATOM 680 O O . ALA A 1 87 ? -0.013 2.588 5.459 1.00 88.06 87 ALA A O 1
ATOM 681 N N . GLY A 1 88 ? -0.649 4.409 6.612 1.00 91.75 88 GLY A N 1
ATOM 682 C CA . GLY A 1 88 ? -0.335 5.375 5.562 1.00 91.75 88 GLY A CA 1
ATOM 683 C C . GLY A 1 88 ? 1.143 5.371 5.165 1.00 91.75 88 GLY A C 1
ATOM 684 O O . GLY A 1 88 ? 1.452 5.344 3.977 1.00 91.75 88 GLY A O 1
ATOM 685 N N . ILE A 1 89 ? 2.068 5.327 6.131 1.00 94.81 89 ILE A N 1
ATOM 686 C CA . ILE A 1 89 ? 3.512 5.228 5.859 1.00 94.81 89 ILE A CA 1
ATOM 687 C C . ILE A 1 89 ? 3.845 3.933 5.120 1.00 94.81 89 ILE A C 1
ATOM 689 O O . ILE A 1 89 ? 4.621 3.962 4.164 1.00 94.81 89 ILE A O 1
ATOM 693 N N . ALA A 1 90 ? 3.280 2.803 5.546 1.00 89.94 90 ALA A N 1
ATOM 694 C CA . ALA A 1 90 ? 3.525 1.517 4.902 1.00 89.94 90 ALA A CA 1
ATOM 695 C C . ALA A 1 90 ? 3.067 1.534 3.434 1.00 89.94 90 ALA A C 1
ATOM 697 O O . ALA A 1 90 ? 3.828 1.143 2.545 1.00 89.94 90 ALA A O 1
ATOM 698 N N . LEU A 1 91 ? 1.871 2.072 3.178 1.00 89.62 91 LEU A N 1
ATOM 699 C CA . LEU A 1 91 ? 1.330 2.220 1.829 1.00 89.62 91 LEU A CA 1
ATOM 700 C C . LEU A 1 91 ? 2.186 3.173 0.985 1.00 89.62 91 LEU A C 1
ATOM 702 O O . LEU A 1 91 ? 2.595 2.828 -0.121 1.00 89.62 91 LEU A O 1
ATOM 706 N N . GLN A 1 92 ? 2.562 4.327 1.541 1.00 92.25 92 GLN A N 1
ATOM 707 C CA . GLN A 1 92 ? 3.420 5.295 0.860 1.00 92.25 92 GLN A CA 1
ATOM 708 C C . GLN A 1 92 ? 4.789 4.702 0.511 1.00 92.25 92 GLN A C 1
ATOM 710 O O . GLN A 1 92 ? 5.319 4.944 -0.575 1.00 92.25 92 GLN A O 1
ATOM 715 N N . ARG A 1 93 ? 5.374 3.912 1.418 1.00 93.06 93 ARG A N 1
ATOM 716 C CA . ARG A 1 93 ? 6.665 3.256 1.196 1.00 93.06 93 ARG A CA 1
ATOM 717 C C . ARG A 1 93 ? 6.597 2.262 0.040 1.00 93.06 93 ARG A C 1
ATOM 719 O O . ARG A 1 93 ? 7.522 2.230 -0.771 1.00 93.06 93 ARG A O 1
ATOM 726 N N . MET A 1 94 ? 5.517 1.489 -0.047 1.00 90.50 94 MET A N 1
ATOM 727 C CA . MET A 1 94 ? 5.277 0.554 -1.147 1.00 90.50 94 MET A CA 1
ATOM 728 C C . MET A 1 94 ? 5.133 1.288 -2.486 1.00 90.50 94 MET A C 1
ATOM 730 O O . MET A 1 94 ? 5.843 0.965 -3.442 1.00 90.50 94 MET A O 1
ATOM 734 N N . THR A 1 95 ? 4.281 2.316 -2.540 1.00 90.06 95 THR A N 1
ATOM 735 C CA . THR A 1 95 ? 4.060 3.122 -3.752 1.00 90.06 95 THR A CA 1
ATOM 736 C C . THR A 1 95 ? 5.351 3.783 -4.224 1.00 90.06 95 THR A C 1
ATOM 738 O O . THR A 1 95 ? 5.667 3.757 -5.413 1.00 90.06 95 THR A O 1
ATOM 741 N N . TYR A 1 96 ? 6.153 4.312 -3.296 1.00 93.81 96 TYR A N 1
ATOM 742 C CA . TYR A 1 96 ? 7.469 4.866 -3.611 1.00 93.81 96 TYR A CA 1
ATOM 743 C C . TYR A 1 96 ? 8.419 3.819 -4.218 1.00 93.81 96 TYR A C 1
ATOM 745 O O . TYR A 1 96 ? 9.138 4.120 -5.174 1.00 93.81 96 TYR A O 1
ATOM 753 N N . GLY A 1 97 ? 8.405 2.584 -3.703 1.00 92.62 97 GLY A N 1
ATOM 754 C CA . GLY A 1 97 ? 9.179 1.473 -4.262 1.00 92.62 97 GLY A CA 1
ATOM 755 C C . GLY A 1 97 ? 8.816 1.192 -5.721 1.00 92.62 97 GLY A C 1
ATOM 756 O O . GLY A 1 97 ? 9.699 1.175 -6.579 1.00 92.62 97 GLY A O 1
ATOM 757 N N . CYS A 1 98 ? 7.519 1.067 -6.017 1.00 92.88 98 CYS A N 1
ATOM 758 C CA . CYS A 1 98 ? 7.024 0.838 -7.379 1.00 92.88 98 CYS A CA 1
ATOM 759 C C . CYS A 1 98 ? 7.375 2.009 -8.310 1.00 92.88 98 CYS A C 1
ATOM 761 O O . CYS A 1 98 ? 7.876 1.803 -9.415 1.00 92.88 98 CYS A O 1
ATOM 763 N N . MET A 1 99 ? 7.204 3.247 -7.836 1.00 93.81 99 MET A N 1
ATOM 764 C CA . MET A 1 99 ? 7.534 4.452 -8.599 1.00 93.81 99 MET A CA 1
ATOM 765 C C . MET A 1 99 ? 9.026 4.543 -8.941 1.00 93.81 99 MET A C 1
ATOM 767 O O . MET A 1 99 ? 9.378 4.872 -10.073 1.00 93.81 99 MET A O 1
ATOM 771 N N . THR A 1 100 ? 9.907 4.223 -7.991 1.00 95.31 100 THR A N 1
ATOM 772 C CA . THR A 1 100 ? 11.363 4.255 -8.204 1.00 95.31 100 THR A CA 1
ATOM 773 C C . THR A 1 100 ? 11.775 3.269 -9.294 1.00 95.31 100 THR A C 1
ATOM 775 O O . THR A 1 100 ? 12.471 3.646 -10.236 1.00 95.31 100 THR A O 1
ATOM 778 N N . VAL A 1 101 ? 11.288 2.027 -9.209 1.00 95.62 101 VAL A N 1
ATOM 779 C CA . VAL A 1 101 ? 11.554 0.998 -10.224 1.00 95.62 101 VAL A CA 1
ATOM 780 C C . VAL A 1 101 ? 11.001 1.425 -11.584 1.00 95.62 101 VAL A C 1
ATOM 782 O O . VAL A 1 101 ? 11.724 1.362 -12.578 1.00 95.62 101 VAL A O 1
ATOM 785 N N . GLY A 1 102 ? 9.765 1.930 -11.632 1.00 95.06 102 GLY A N 1
ATOM 786 C CA . GLY A 1 102 ? 9.145 2.410 -12.866 1.00 95.06 102 GLY A CA 1
ATOM 787 C C . GLY A 1 102 ? 9.969 3.506 -13.548 1.00 95.06 102 GLY A C 1
ATOM 788 O O . GLY A 1 102 ? 10.259 3.414 -14.743 1.00 95.06 102 GLY A O 1
ATOM 789 N N . VAL A 1 103 ? 10.402 4.528 -12.801 1.00 96.19 103 VAL A N 1
ATOM 790 C CA . VAL A 1 103 ? 11.219 5.623 -13.353 1.00 96.19 103 VAL A CA 1
ATOM 791 C C . VAL A 1 103 ? 12.553 5.099 -13.887 1.00 96.19 103 VAL A C 1
ATOM 793 O O . VAL A 1 103 ? 12.958 5.492 -14.984 1.00 96.19 103 VAL A O 1
ATOM 796 N N . SER A 1 104 ? 13.214 4.192 -13.162 1.00 97.00 104 SER A N 1
ATOM 797 C CA . SER A 1 104 ? 14.463 3.571 -13.612 1.00 97.00 104 SER A CA 1
ATOM 798 C C . SER A 1 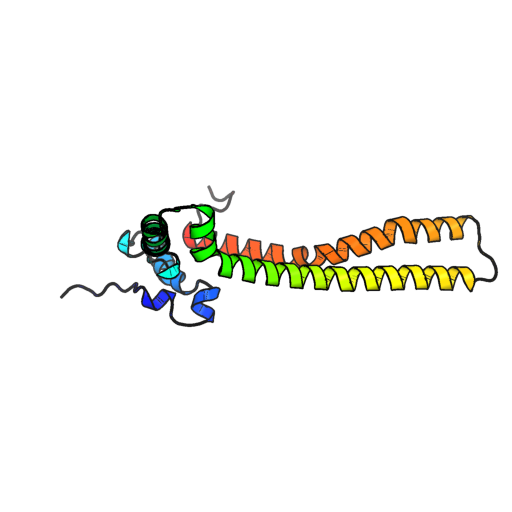104 ? 14.283 2.765 -14.901 1.00 97.00 104 SER A C 1
ATOM 800 O O . SER A 1 104 ? 15.087 2.915 -15.822 1.00 97.00 104 SER A O 1
ATOM 802 N N . VAL A 1 105 ? 13.217 1.963 -15.010 1.00 97.25 105 VAL A N 1
ATOM 803 C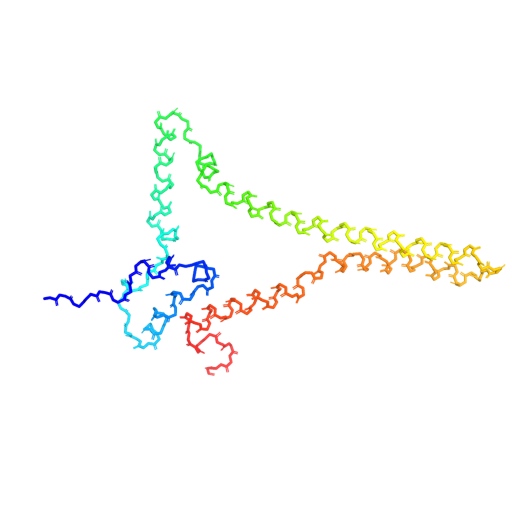 CA . VAL A 1 105 ? 12.909 1.184 -16.223 1.00 97.25 105 VAL A CA 1
ATOM 804 C C . VAL A 1 105 ? 12.639 2.106 -17.408 1.00 97.25 105 VAL A C 1
ATOM 806 O O . VAL A 1 105 ? 13.240 1.933 -18.470 1.00 97.25 105 VAL A O 1
ATOM 809 N N . ARG A 1 106 ? 11.807 3.136 -17.221 1.00 95.75 106 ARG A N 1
ATOM 810 C CA . ARG A 1 106 ? 11.514 4.130 -18.260 1.00 95.75 106 ARG A CA 1
ATOM 811 C C . ARG A 1 106 ? 12.784 4.816 -18.760 1.00 95.75 106 ARG A C 1
ATOM 813 O O . ARG A 1 106 ? 13.001 4.906 -19.965 1.00 95.75 106 ARG A O 1
ATOM 820 N N . ALA A 1 107 ? 13.652 5.254 -17.849 1.00 96.88 107 ALA A N 1
ATOM 821 C CA . ALA A 1 107 ? 14.915 5.889 -18.210 1.00 96.88 107 ALA A CA 1
ATOM 822 C C . ALA A 1 107 ? 15.859 4.935 -18.960 1.00 96.88 107 ALA A C 1
ATOM 824 O O . ALA A 1 107 ? 16.500 5.347 -19.928 1.00 96.88 107 ALA A O 1
ATOM 825 N N . ALA A 1 108 ? 15.944 3.670 -18.540 1.00 97.50 108 ALA A N 1
ATOM 826 C CA . ALA A 1 108 ? 16.781 2.667 -19.191 1.00 97.50 108 ALA A CA 1
ATOM 827 C C . ALA A 1 108 ? 16.304 2.360 -20.620 1.00 97.50 108 ALA A C 1
ATOM 829 O O . ALA A 1 108 ? 17.115 2.382 -21.546 1.00 97.50 108 ALA A O 1
ATOM 830 N N . LEU A 1 109 ? 14.998 2.143 -20.814 1.00 96.12 109 LEU A N 1
ATOM 831 C CA . LEU A 1 109 ? 14.408 1.837 -22.122 1.00 96.12 109 LEU A CA 1
ATOM 832 C C . LEU A 1 109 ? 14.555 3.005 -23.105 1.00 96.12 109 LEU A C 1
ATOM 834 O O . LEU A 1 109 ? 15.029 2.807 -24.224 1.00 96.12 109 LEU A O 1
ATOM 838 N N . THR A 1 110 ? 14.241 4.231 -22.676 1.00 95.81 110 THR A N 1
ATOM 839 C CA . THR A 1 110 ? 14.410 5.422 -23.521 1.00 95.81 110 THR A CA 1
ATOM 840 C C . THR A 1 110 ? 15.874 5.613 -23.915 1.00 95.81 110 THR A C 1
ATOM 842 O O . THR A 1 110 ? 16.174 5.838 -25.086 1.00 95.81 110 THR A O 1
ATOM 845 N N . ASN A 1 111 ? 16.812 5.460 -22.972 1.00 96.06 111 ASN A N 1
ATOM 846 C CA . ASN A 1 111 ? 18.239 5.567 -23.278 1.00 96.06 111 ASN A CA 1
ATOM 847 C C . ASN A 1 111 ? 18.730 4.466 -24.223 1.00 96.06 111 ASN A C 1
ATOM 849 O O . ASN A 1 111 ? 19.540 4.750 -25.105 1.00 96.06 111 ASN A O 1
ATOM 853 N N . ALA A 1 112 ? 18.260 3.229 -24.058 1.00 95.44 112 ALA A N 1
ATOM 854 C CA . ALA A 1 112 ? 18.622 2.121 -24.935 1.00 95.44 112 ALA A CA 1
ATOM 855 C C . ALA A 1 112 ? 18.197 2.397 -26.385 1.00 95.44 112 ALA A C 1
ATOM 857 O O . ALA A 1 112 ? 18.994 2.205 -27.304 1.00 95.44 112 ALA A O 1
ATOM 858 N N . ILE A 1 113 ? 16.985 2.922 -26.583 1.00 94.19 113 ILE A N 1
ATOM 859 C CA . ILE A 1 113 ? 16.462 3.266 -27.911 1.00 94.19 113 ILE A CA 1
ATOM 860 C C . ILE A 1 113 ? 17.207 4.450 -28.500 1.00 94.19 113 ILE A C 1
ATOM 862 O O . ILE A 1 113 ? 17.677 4.354 -29.627 1.00 94.19 113 ILE A O 1
ATOM 866 N N . CYS A 1 114 ? 17.396 5.530 -27.739 1.00 93.06 114 CYS A N 1
ATOM 867 C CA . CYS A 1 114 ? 18.169 6.678 -28.205 1.00 93.06 114 CYS A CA 1
ATOM 868 C C . CYS A 1 114 ? 19.578 6.255 -28.641 1.00 93.06 114 CYS A C 1
ATOM 870 O O . CYS A 1 114 ? 20.004 6.571 -29.750 1.00 93.06 114 CYS A O 1
ATOM 872 N N . ARG A 1 115 ? 20.288 5.476 -27.813 1.00 94.06 115 ARG A N 1
ATOM 873 C CA . ARG A 1 115 ? 21.625 4.966 -28.154 1.00 94.06 115 ARG A CA 1
ATOM 874 C C . ARG A 1 115 ? 21.607 4.099 -29.405 1.00 94.06 115 ARG A C 1
ATOM 876 O O . ARG A 1 115 ? 22.487 4.252 -30.247 1.00 94.06 115 ARG A O 1
ATOM 883 N N . LYS A 1 116 ? 20.626 3.204 -29.538 1.00 92.69 116 LYS A N 1
ATOM 884 C CA . LYS A 1 116 ? 20.505 2.342 -30.715 1.00 92.69 116 LYS A CA 1
ATOM 885 C C . LYS A 1 116 ? 20.236 3.160 -31.979 1.00 92.69 116 LYS A C 1
ATOM 887 O O . LYS A 1 116 ? 20.910 2.925 -32.975 1.00 92.69 116 LYS A O 1
ATOM 892 N N . SER A 1 117 ? 19.335 4.140 -31.917 1.00 90.62 117 SER A N 1
ATOM 893 C CA . SER A 1 117 ? 19.010 5.035 -33.032 1.00 90.62 117 SER A CA 1
ATOM 894 C C . SER A 1 117 ? 20.215 5.857 -33.494 1.00 90.62 117 SER A C 1
ATOM 896 O O . SER A 1 117 ? 20.418 5.993 -34.695 1.00 90.62 117 SER A O 1
ATOM 898 N N . PHE A 1 118 ? 21.050 6.351 -32.572 1.00 88.69 118 PHE A N 1
ATOM 899 C CA . PHE A 1 118 ? 22.267 7.099 -32.923 1.00 88.69 118 PHE A CA 1
ATOM 900 C C . PHE A 1 118 ? 23.428 6.219 -33.404 1.00 88.69 118 PHE A C 1
ATOM 902 O O . PHE A 1 118 ? 24.295 6.699 -34.127 1.00 88.69 118 PHE A O 1
ATOM 909 N N . ALA A 1 119 ? 23.470 4.945 -33.008 1.00 92.19 119 ALA A N 1
ATOM 910 C CA . ALA A 1 119 ? 24.516 4.014 -33.432 1.00 92.19 119 ALA A CA 1
ATOM 911 C C . ALA A 1 119 ? 24.273 3.412 -34.830 1.00 92.19 119 ALA A C 1
ATOM 913 O O . ALA A 1 119 ? 25.160 2.762 -35.381 1.00 92.19 119 ALA A O 1
ATOM 914 N N . MET A 1 120 ? 23.075 3.572 -35.397 1.00 89.50 120 MET A N 1
ATOM 915 C CA . MET A 1 120 ? 22.749 3.069 -36.731 1.00 89.50 120 MET A CA 1
ATOM 916 C C . MET A 1 120 ? 23.257 4.020 -37.822 1.00 89.50 120 MET A C 1
ATOM 918 O O . MET A 1 120 ? 23.005 5.219 -37.777 1.00 89.50 120 MET A O 1
ATOM 922 N N . ALA A 1 121 ? 23.939 3.471 -38.833 1.00 84.25 121 ALA A N 1
ATOM 923 C CA . ALA A 1 121 ? 24.534 4.248 -39.926 1.00 84.25 121 ALA A CA 1
ATOM 924 C C . ALA A 1 121 ? 23.499 4.911 -40.859 1.00 84.25 121 ALA A C 1
ATOM 926 O O . ALA A 1 121 ? 23.797 5.920 -41.493 1.00 84.25 121 ALA A O 1
ATOM 927 N N . SER A 1 122 ? 22.283 4.367 -40.945 1.00 87.12 122 SER A N 1
ATOM 928 C CA . SER A 1 122 ? 21.155 4.999 -41.630 1.00 87.12 122 SER A CA 1
ATOM 929 C C . SER A 1 122 ? 19.850 4.685 -40.902 1.00 87.12 122 SER A C 1
ATOM 931 O O . SER A 1 122 ? 19.628 3.561 -40.449 1.00 87.12 122 SER A O 1
ATOM 933 N N . ILE A 1 123 ? 18.985 5.693 -40.773 1.00 87.69 123 ILE A N 1
ATOM 934 C CA . ILE A 1 123 ? 17.662 5.553 -40.166 1.00 87.69 123 ILE A CA 1
ATOM 935 C C . ILE A 1 123 ? 16.604 5.858 -41.229 1.00 87.69 123 ILE A C 1
ATOM 937 O O . ILE A 1 123 ? 16.617 6.913 -41.863 1.00 87.69 123 ILE A O 1
ATOM 941 N N . SER A 1 124 ? 15.700 4.911 -41.467 1.00 92.56 124 SER A N 1
ATOM 942 C CA . SER A 1 124 ? 14.541 5.148 -42.332 1.00 92.56 124 SER A CA 1
ATOM 943 C C . SER A 1 124 ? 13.512 6.011 -41.599 1.00 92.56 124 SER A C 1
ATOM 945 O O . SER A 1 124 ? 13.376 5.923 -40.377 1.00 92.56 124 SER A O 1
ATOM 947 N N . LYS A 1 125 ? 12.729 6.801 -42.346 1.00 91.19 125 LYS A N 1
ATOM 948 C CA . LYS A 1 125 ? 11.618 7.598 -41.799 1.00 91.19 125 LYS A CA 1
ATOM 949 C C . LYS A 1 125 ? 10.619 6.733 -41.018 1.00 91.19 125 LYS A C 1
ATOM 951 O O . LYS A 1 125 ? 10.123 7.172 -39.986 1.00 91.19 125 LYS A O 1
ATOM 956 N N . ALA A 1 126 ? 10.368 5.507 -41.484 1.00 92.81 126 ALA A N 1
ATOM 957 C CA . ALA A 1 126 ? 9.500 4.555 -40.791 1.00 92.81 126 ALA A CA 1
ATOM 958 C C . ALA A 1 126 ? 10.094 4.137 -39.434 1.00 92.81 126 ALA A C 1
ATOM 960 O O . ALA A 1 126 ? 9.444 4.289 -38.408 1.00 92.81 126 ALA A O 1
ATOM 961 N N . MET A 1 127 ? 11.372 3.745 -39.405 1.00 90.62 127 MET A N 1
ATOM 962 C CA . MET A 1 127 ? 12.049 3.336 -38.166 1.00 90.62 127 MET A CA 1
ATOM 963 C C . MET A 1 127 ? 12.129 4.463 -37.130 1.00 90.62 127 MET A C 1
ATOM 965 O O . MET A 1 127 ? 11.975 4.218 -35.937 1.00 90.62 127 MET A O 1
ATOM 969 N N . ALA A 1 128 ? 12.358 5.700 -37.578 1.00 90.94 128 ALA A N 1
ATOM 970 C CA . ALA A 1 128 ? 12.345 6.863 -36.697 1.00 90.94 128 ALA A CA 1
ATOM 971 C C . ALA A 1 128 ? 10.950 7.096 -36.089 1.00 90.94 128 ALA A C 1
ATOM 973 O O . ALA A 1 128 ? 10.839 7.358 -34.892 1.00 90.94 128 ALA A O 1
ATOM 974 N N . SER A 1 129 ? 9.892 6.956 -36.895 1.00 93.81 129 SER A N 1
ATOM 975 C CA . SER A 1 129 ? 8.502 7.063 -36.435 1.00 93.81 129 SER A CA 1
ATOM 976 C C . SER A 1 129 ? 8.155 5.989 -35.401 1.00 93.81 129 SER A C 1
ATOM 978 O O . SER A 1 129 ? 7.558 6.299 -34.367 1.00 93.81 129 SER A O 1
ATOM 980 N N . ASP A 1 130 ? 8.569 4.746 -35.640 1.00 93.75 130 ASP A N 1
ATOM 981 C CA . ASP A 1 130 ? 8.315 3.623 -34.734 1.00 93.75 130 ASP A CA 1
ATOM 982 C C . ASP A 1 130 ? 9.067 3.790 -33.409 1.00 93.75 130 ASP A C 1
ATOM 984 O O . ASP A 1 130 ? 8.487 3.600 -32.342 1.00 93.75 130 ASP A O 1
ATOM 988 N N . ALA A 1 131 ? 10.332 4.224 -33.446 1.00 93.12 131 ALA A N 1
ATOM 989 C CA . ALA A 1 131 ? 11.125 4.468 -32.241 1.00 93.12 131 ALA A CA 1
ATOM 990 C C . ALA A 1 131 ? 10.516 5.565 -31.352 1.00 93.12 131 ALA A C 1
ATOM 992 O O . ALA A 1 131 ? 10.439 5.406 -30.133 1.00 93.12 131 ALA A O 1
ATOM 993 N N . VAL A 1 132 ? 10.054 6.668 -31.952 1.00 93.69 132 VAL A N 1
ATOM 994 C CA . VAL A 1 132 ? 9.379 7.749 -31.214 1.00 93.69 132 VAL A CA 1
ATOM 995 C C . VAL A 1 132 ? 8.048 7.264 -30.645 1.00 93.69 132 VAL A C 1
ATOM 997 O O . VAL A 1 132 ? 7.754 7.533 -29.481 1.00 93.69 132 VAL A O 1
ATOM 1000 N N . SER A 1 133 ? 7.271 6.513 -31.431 1.00 95.38 133 SER A N 1
ATOM 1001 C CA . SER A 1 133 ? 5.990 5.951 -30.988 1.00 95.38 133 SER A CA 1
ATOM 1002 C C . SER A 1 133 ? 6.177 4.989 -29.817 1.00 95.38 133 SER A C 1
ATOM 1004 O O . SER A 1 133 ? 5.462 5.094 -28.824 1.00 95.38 133 SER A O 1
ATOM 1006 N N . PHE A 1 134 ? 7.192 4.126 -29.875 1.00 94.44 134 PHE A N 1
ATOM 1007 C CA . PHE A 1 134 ? 7.533 3.220 -28.784 1.00 94.44 134 PHE A CA 1
ATOM 1008 C C . PHE A 1 134 ? 7.907 3.986 -27.507 1.00 94.44 134 PHE A C 1
ATOM 1010 O O . PHE A 1 134 ? 7.403 3.680 -26.427 1.00 94.44 134 PHE A O 1
ATOM 1017 N N . VAL A 1 135 ? 8.755 5.018 -27.613 1.00 95.50 135 VAL A N 1
ATOM 1018 C CA . VAL A 1 135 ? 9.158 5.830 -26.451 1.00 95.50 135 VAL A CA 1
ATOM 1019 C C . VAL A 1 135 ? 7.975 6.590 -25.848 1.00 95.50 135 VAL A C 1
ATOM 1021 O O . VAL A 1 135 ? 7.875 6.689 -24.626 1.00 95.50 135 VAL A O 1
ATOM 1024 N N . ALA A 1 136 ? 7.080 7.119 -26.683 1.00 93.00 136 ALA A N 1
ATOM 1025 C CA . ALA A 1 136 ? 5.956 7.936 -26.238 1.00 93.00 136 ALA A CA 1
ATOM 1026 C C . ALA A 1 136 ? 4.787 7.107 -25.675 1.00 93.00 136 ALA A C 1
ATOM 1028 O O . ALA A 1 136 ? 4.222 7.461 -24.640 1.00 93.00 136 ALA A O 1
ATOM 1029 N N . SER A 1 137 ? 4.419 6.010 -26.342 1.00 94.00 137 SER A N 1
ATOM 1030 C CA . SER A 1 137 ? 3.272 5.166 -25.977 1.00 94.00 137 SER A CA 1
ATOM 1031 C C . SER A 1 137 ? 3.692 3.990 -25.107 1.00 94.00 137 SER A C 1
ATOM 1033 O O . SER A 1 137 ? 3.175 3.803 -24.006 1.00 94.00 137 SER A O 1
ATOM 1035 N N . ASP A 1 138 ? 4.619 3.175 -25.595 1.00 96.31 138 ASP A N 1
ATOM 1036 C CA . ASP A 1 138 ? 4.776 1.820 -25.069 1.00 96.31 138 ASP A CA 1
ATOM 1037 C C . ASP A 1 138 ? 5.572 1.819 -23.769 1.00 96.31 138 ASP A C 1
ATOM 1039 O O . ASP A 1 138 ? 5.181 1.160 -22.808 1.00 96.31 138 ASP A O 1
ATOM 1043 N N . ILE A 1 139 ? 6.618 2.643 -23.677 1.00 96.12 139 ILE A N 1
ATOM 1044 C CA . ILE A 1 139 ? 7.348 2.829 -22.418 1.00 96.12 139 ILE A CA 1
ATOM 1045 C C . ILE A 1 139 ? 6.443 3.431 -21.335 1.00 96.12 139 ILE A C 1
ATOM 1047 O O . ILE A 1 139 ? 6.549 3.038 -20.173 1.00 96.12 139 ILE A O 1
ATOM 1051 N N . THR A 1 140 ? 5.545 4.353 -21.693 1.00 94.69 140 THR A N 1
ATOM 1052 C CA . THR A 1 140 ? 4.584 4.943 -20.746 1.00 94.69 140 THR A CA 1
ATOM 1053 C C . THR A 1 140 ? 3.641 3.874 -20.199 1.00 94.69 140 THR A C 1
ATOM 1055 O O . THR A 1 140 ? 3.516 3.739 -18.989 1.00 94.69 140 THR A O 1
ATOM 1058 N N . LYS A 1 141 ? 3.083 3.019 -21.063 1.00 95.44 141 LYS A N 1
ATOM 1059 C CA . LYS A 1 141 ? 2.248 1.888 -20.629 1.00 95.44 141 LYS A CA 1
ATOM 1060 C C . LYS A 1 141 ? 3.008 0.896 -19.747 1.00 95.44 141 LYS A C 1
ATOM 1062 O O . LYS A 1 141 ? 2.449 0.386 -18.782 1.00 95.44 141 LYS A O 1
ATOM 1067 N N . ILE A 1 142 ? 4.275 0.613 -20.061 1.00 95.44 142 ILE A N 1
ATOM 1068 C CA . ILE A 1 142 ? 5.135 -0.240 -19.223 1.00 95.44 142 ILE A CA 1
ATOM 1069 C C . ILE A 1 142 ? 5.348 0.404 -17.849 1.00 95.44 142 ILE A C 1
ATOM 1071 O O . ILE A 1 142 ? 5.287 -0.289 -16.836 1.00 95.44 142 ILE A O 1
ATOM 1075 N N . PHE A 1 143 ? 5.591 1.715 -17.805 1.00 95.31 143 PHE A N 1
ATOM 1076 C CA . PHE A 1 143 ? 5.731 2.465 -16.561 1.00 95.31 143 PHE A CA 1
ATOM 1077 C C . PHE A 1 143 ? 4.464 2.369 -15.704 1.00 95.31 143 PHE A C 1
ATOM 1079 O O . PHE A 1 143 ? 4.565 1.949 -14.552 1.00 95.31 143 PHE A O 1
ATOM 1086 N N . ASP A 1 144 ? 3.297 2.669 -16.278 1.00 93.69 144 ASP A N 1
ATOM 1087 C CA . ASP A 1 144 ? 2.008 2.582 -15.583 1.00 93.69 144 ASP A CA 1
ATOM 1088 C C . ASP A 1 144 ? 1.752 1.143 -15.092 1.00 93.69 144 ASP A C 1
ATOM 1090 O O . ASP A 1 144 ? 1.431 0.911 -13.929 1.00 93.69 144 ASP A O 1
ATOM 1094 N N . GLY A 1 145 ? 2.034 0.141 -15.933 1.00 93.94 145 GLY A N 1
ATOM 1095 C CA . GLY A 1 145 ? 1.898 -1.271 -15.570 1.00 93.94 145 GLY A CA 1
ATOM 1096 C C . GLY A 1 145 ? 2.786 -1.702 -14.396 1.00 93.94 145 GLY A C 1
ATOM 1097 O O . GLY A 1 145 ? 2.361 -2.504 -13.568 1.00 93.94 145 GLY A O 1
ATOM 1098 N N . ILE A 1 146 ? 4.002 -1.156 -14.270 1.00 93.19 146 ILE A N 1
ATOM 1099 C CA . ILE A 1 146 ? 4.878 -1.404 -13.110 1.00 93.19 146 ILE A CA 1
ATOM 1100 C C . ILE A 1 146 ? 4.283 -0.802 -11.834 1.00 93.19 146 ILE A C 1
ATOM 1102 O O . ILE A 1 146 ? 4.462 -1.370 -10.755 1.00 93.19 146 ILE A O 1
ATOM 1106 N N . GLN A 1 147 ? 3.580 0.327 -11.935 1.00 91.25 147 GLN A N 1
ATOM 1107 C CA . GLN A 1 147 ? 2.913 0.918 -10.779 1.00 91.25 147 GLN A CA 1
ATOM 1108 C C . GLN A 1 147 ? 1.763 0.036 -10.295 1.00 91.25 147 GLN A C 1
ATOM 1110 O O . GLN A 1 147 ? 1.615 -0.115 -9.086 1.00 91.25 147 GLN A O 1
ATOM 1115 N N . ASP A 1 148 ? 1.043 -0.628 -11.201 1.00 91.81 148 ASP A N 1
ATOM 1116 C CA . ASP A 1 148 ? -0.156 -1.408 -10.869 1.00 91.81 148 ASP A CA 1
ATOM 1117 C C . ASP A 1 148 ? 0.080 -2.914 -10.677 1.00 91.81 148 ASP A C 1
ATOM 1119 O O . ASP A 1 148 ? -0.797 -3.617 -10.178 1.00 91.81 148 ASP A O 1
ATOM 1123 N N . ILE A 1 149 ? 1.268 -3.439 -10.999 1.00 89.25 149 ILE A N 1
ATOM 1124 C CA . ILE A 1 149 ? 1.563 -4.886 -10.936 1.00 89.25 149 ILE A CA 1
ATOM 1125 C C . ILE A 1 149 ? 1.307 -5.508 -9.557 1.00 89.25 149 ILE A C 1
ATOM 1127 O O . ILE A 1 149 ? 1.011 -6.697 -9.444 1.00 89.25 149 ILE A O 1
ATOM 1131 N N . HIS A 1 150 ? 1.409 -4.710 -8.495 1.00 86.81 150 HIS A N 1
ATOM 1132 C CA . HIS A 1 150 ? 1.153 -5.174 -7.141 1.00 86.81 150 HIS A CA 1
ATOM 1133 C C . HIS A 1 150 ? -0.311 -5.590 -6.941 1.00 86.81 150 HIS A C 1
ATOM 1135 O O . HIS A 1 150 ? -0.557 -6.584 -6.262 1.00 86.81 150 HIS A O 1
ATOM 1141 N N . TYR A 1 151 ? -1.259 -4.935 -7.623 1.00 86.12 151 TYR A N 1
ATOM 1142 C CA . TYR A 1 151 ? -2.671 -5.321 -7.603 1.00 86.12 151 TYR A CA 1
ATOM 1143 C C . TYR A 1 151 ? -2.915 -6.719 -8.165 1.00 86.12 151 TYR A C 1
ATOM 1145 O O . TYR A 1 151 ? -3.838 -7.398 -7.725 1.00 86.12 151 TYR A O 1
ATOM 1153 N N . LEU A 1 152 ? -2.070 -7.194 -9.087 1.00 88.88 152 LEU A N 1
ATOM 1154 C CA . LEU A 1 152 ? -2.252 -8.500 -9.720 1.00 88.88 152 LEU A CA 1
ATOM 1155 C C . LEU A 1 152 ? -2.188 -9.656 -8.717 1.00 88.88 152 LEU A C 1
ATOM 1157 O O . LEU A 1 152 ? -2.892 -10.646 -8.889 1.00 88.88 152 LEU A O 1
ATOM 1161 N N . TRP A 1 153 ? -1.352 -9.543 -7.681 1.00 85.06 153 TRP A N 1
ATOM 1162 C CA . TRP A 1 153 ? -1.216 -10.572 -6.649 1.00 85.06 153 TRP A C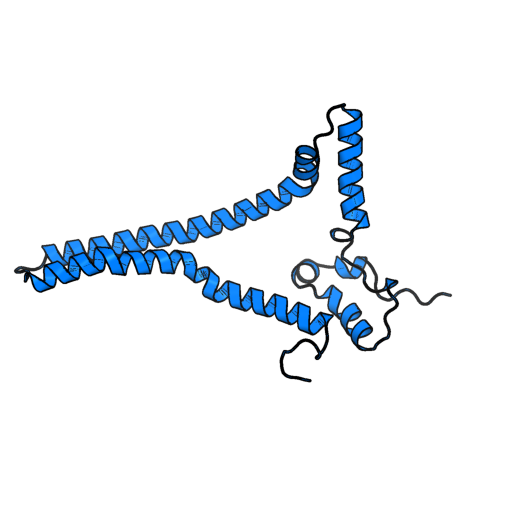A 1
ATOM 1163 C C . TRP A 1 153 ? -1.888 -10.182 -5.330 1.00 85.06 153 TRP A C 1
ATOM 1165 O O . TRP A 1 153 ? -2.358 -11.072 -4.620 1.00 85.06 153 TRP A O 1
ATOM 1175 N N . THR A 1 154 ? -2.016 -8.889 -5.010 1.00 87.00 154 THR A N 1
ATOM 1176 C CA . THR A 1 154 ? -2.762 -8.464 -3.817 1.00 87.00 154 THR A CA 1
ATOM 1177 C C . THR A 1 154 ? -4.264 -8.664 -3.992 1.00 87.00 154 THR A C 1
ATOM 1179 O O . THR A 1 154 ? -4.889 -9.154 -3.059 1.00 87.00 154 THR A O 1
ATOM 1182 N N . ALA A 1 155 ? -4.840 -8.398 -5.171 1.00 86.88 155 ALA A N 1
ATOM 1183 C CA . ALA A 1 155 ? -6.281 -8.537 -5.389 1.00 86.88 155 ALA A CA 1
ATOM 1184 C C . ALA A 1 155 ? -6.778 -9.990 -5.254 1.00 86.88 155 ALA A C 1
ATOM 1186 O O . ALA A 1 155 ? -7.791 -10.195 -4.589 1.00 86.88 155 ALA A O 1
ATOM 1187 N N . PRO A 1 156 ? -6.091 -11.031 -5.775 1.00 89.12 156 PRO A N 1
ATOM 1188 C CA . PRO A 1 156 ? -6.460 -12.415 -5.488 1.00 89.12 156 PRO A CA 1
ATOM 1189 C C . PRO A 1 156 ? -6.324 -12.775 -4.010 1.00 89.12 156 PRO A C 1
ATOM 1191 O O . PRO A 1 156 ? -7.176 -13.483 -3.484 1.00 89.12 156 PRO A O 1
ATOM 1194 N N . ILE A 1 157 ? -5.279 -12.301 -3.323 1.00 88.75 157 ILE A N 1
ATOM 1195 C CA . ILE A 1 157 ? -5.101 -12.555 -1.885 1.00 88.75 157 ILE A CA 1
ATOM 1196 C C . ILE A 1 157 ? -6.224 -11.898 -1.082 1.00 88.75 157 ILE A C 1
ATOM 1198 O O . ILE A 1 157 ? -6.796 -12.531 -0.198 1.00 88.75 157 ILE A O 1
ATOM 1202 N N . GLU A 1 158 ? -6.567 -10.659 -1.413 1.00 86.12 158 GLU A N 1
ATOM 1203 C CA . GLU A 1 158 ? -7.659 -9.908 -0.806 1.00 86.12 158 GLU A CA 1
ATOM 1204 C C . GLU A 1 158 ? -9.009 -10.577 -1.083 1.00 86.12 158 GLU A C 1
ATOM 1206 O O . GLU A 1 158 ? -9.754 -10.866 -0.149 1.00 86.12 158 GLU A O 1
ATOM 1211 N N . ALA A 1 159 ? -9.291 -10.931 -2.339 1.00 85.25 159 ALA A N 1
ATOM 1212 C CA . ALA A 1 159 ? -10.499 -11.651 -2.721 1.00 85.25 159 ALA A CA 1
ATOM 1213 C C . ALA A 1 159 ? -10.593 -13.007 -2.013 1.00 85.25 159 ALA A C 1
ATOM 1215 O O . ALA A 1 159 ? -11.649 -13.348 -1.490 1.00 85.25 159 ALA A O 1
ATOM 1216 N N . MET A 1 160 ? -9.498 -13.769 -1.923 1.00 85.56 160 MET A N 1
ATOM 1217 C CA . MET A 1 160 ? -9.459 -15.019 -1.164 1.00 85.56 160 MET A CA 1
ATOM 1218 C C . MET A 1 160 ? -9.686 -14.785 0.326 1.00 85.56 160 MET A C 1
ATOM 1220 O O . MET A 1 160 ? -10.400 -15.572 0.939 1.00 85.56 160 MET A O 1
ATOM 1224 N N . ALA A 1 161 ? -9.126 -13.732 0.921 1.00 82.44 161 ALA A N 1
ATOM 1225 C CA . ALA A 1 161 ? -9.363 -13.399 2.321 1.00 82.44 161 ALA A CA 1
ATOM 1226 C C . ALA A 1 161 ? -10.844 -13.068 2.562 1.00 82.44 161 ALA A C 1
ATOM 1228 O O . ALA A 1 161 ? -11.455 -13.647 3.458 1.00 82.44 161 ALA A O 1
ATOM 1229 N N . ILE A 1 162 ? -11.447 -12.230 1.713 1.00 83.31 162 ILE A N 1
ATOM 1230 C CA . ILE A 1 162 ? -12.868 -11.864 1.779 1.00 83.31 162 ILE A CA 1
ATOM 1231 C C . ILE A 1 162 ? -13.757 -13.093 1.569 1.00 83.31 162 ILE A C 1
ATOM 1233 O O . ILE A 1 162 ? -14.659 -13.336 2.365 1.00 83.31 162 ILE A O 1
ATOM 1237 N N . LEU A 1 163 ? -13.494 -13.900 0.540 1.00 79.62 163 LEU A N 1
ATOM 1238 C CA . LEU A 1 163 ? -14.244 -15.125 0.259 1.00 79.62 163 LEU A CA 1
ATOM 1239 C C . LEU A 1 163 ? -14.079 -16.152 1.373 1.00 79.62 163 LEU A C 1
ATOM 1241 O O . LEU A 1 163 ? -15.047 -16.808 1.737 1.00 79.62 163 LEU A O 1
ATOM 1245 N N . THR A 1 164 ? -12.884 -16.276 1.950 1.00 78.62 164 THR A N 1
ATOM 1246 C CA . THR A 1 164 ? -12.652 -17.149 3.102 1.00 78.62 164 THR A CA 1
ATOM 1247 C C . THR A 1 164 ? -13.490 -16.669 4.273 1.00 78.62 164 THR A C 1
ATOM 1249 O O . THR A 1 164 ? -14.253 -17.463 4.806 1.00 78.62 164 THR A O 1
ATOM 1252 N N . ILE A 1 165 ? -13.433 -15.378 4.613 1.00 75.44 165 ILE A N 1
ATOM 1253 C CA . ILE A 1 165 ? -14.252 -14.767 5.668 1.00 75.44 165 ILE A CA 1
ATOM 1254 C C . ILE A 1 165 ? -15.746 -15.002 5.400 1.00 75.44 165 ILE A C 1
ATOM 1256 O O . ILE A 1 165 ? -16.474 -15.407 6.299 1.00 75.44 165 ILE A O 1
ATOM 1260 N N . LEU A 1 166 ? -16.205 -14.834 4.162 1.00 73.00 166 LEU A N 1
ATOM 1261 C CA . LEU A 1 166 ? -17.610 -14.950 3.775 1.00 73.00 166 LEU A CA 1
ATOM 1262 C C . LEU A 1 166 ? -18.108 -16.404 3.760 1.00 73.00 166 LEU A C 1
ATOM 1264 O O . LEU A 1 166 ? -19.178 -16.695 4.289 1.00 73.00 166 LEU A O 1
ATOM 1268 N N . VAL A 1 167 ? -17.324 -17.348 3.236 1.00 70.00 167 VAL A N 1
ATOM 1269 C CA . VAL A 1 167 ? -17.630 -18.787 3.297 1.00 70.00 167 VAL A CA 1
ATOM 1270 C C . VAL A 1 167 ? -17.655 -19.252 4.747 1.00 70.00 167 VAL A C 1
ATOM 1272 O O . VAL A 1 167 ? -18.537 -20.020 5.140 1.00 70.00 167 VAL A O 1
ATOM 1275 N N . VAL A 1 168 ? -16.699 -18.789 5.551 1.00 67.62 168 VAL A N 1
ATOM 1276 C CA . VAL A 1 168 ? -16.598 -19.049 6.988 1.00 67.62 168 VAL A CA 1
ATOM 1277 C C . VAL A 1 168 ? -17.861 -18.531 7.691 1.00 67.62 168 VAL A C 1
ATOM 1279 O O . VAL A 1 168 ? -18.579 -19.359 8.251 1.00 67.62 168 VAL A O 1
ATOM 1282 N N . LEU A 1 169 ? -18.211 -17.250 7.551 1.00 63.12 169 LEU A N 1
ATOM 1283 C CA . LEU A 1 169 ? -19.329 -16.605 8.254 1.00 63.12 169 LEU A CA 1
ATOM 1284 C C . LEU A 1 169 ? -20.731 -17.002 7.760 1.00 63.12 169 LEU A C 1
ATOM 1286 O O . LEU A 1 169 ? -21.624 -17.156 8.585 1.00 63.12 169 LEU A O 1
ATOM 1290 N N . VAL A 1 170 ? -20.946 -17.180 6.451 1.00 64.25 170 VAL A N 1
ATOM 1291 C CA . VAL A 1 170 ? -22.303 -17.304 5.869 1.00 64.25 170 VAL A CA 1
ATOM 1292 C C . VAL A 1 170 ? -22.693 -18.750 5.520 1.00 64.25 170 VAL A C 1
ATOM 1294 O O . VAL A 1 170 ? -23.870 -19.031 5.351 1.00 64.25 170 VAL A O 1
ATOM 1297 N N . LYS A 1 171 ? -21.728 -19.685 5.466 1.00 64.50 171 LYS A N 1
ATOM 1298 C CA . LYS A 1 171 ? -21.890 -21.133 5.187 1.00 64.50 171 LYS A CA 1
ATOM 1299 C C . LYS A 1 171 ? -22.834 -21.473 4.003 1.00 64.50 171 LYS A C 1
ATOM 1301 O O . LYS A 1 171 ? -24.041 -21.484 4.154 1.00 64.50 171 LYS A O 1
ATOM 1306 N N . GLN A 1 172 ? -22.275 -21.881 2.857 1.00 54.66 172 GLN A N 1
ATOM 1307 C CA . GLN A 1 172 ? -22.938 -22.414 1.634 1.00 54.66 172 GLN A CA 1
ATOM 1308 C C . GLN A 1 172 ? -24.008 -21.542 0.931 1.00 54.66 172 GLN A C 1
ATOM 1310 O O . GLN A 1 172 ? -24.034 -21.549 -0.294 1.00 54.66 172 GLN A O 1
ATOM 1315 N N . TRP A 1 173 ? -24.805 -20.731 1.631 1.00 53.91 173 TRP A N 1
ATOM 1316 C CA . TRP A 1 173 ? -25.912 -19.948 1.053 1.00 53.91 173 TRP A CA 1
ATOM 1317 C C . TRP A 1 173 ? -25.498 -18.645 0.347 1.00 53.91 173 TRP A C 1
ATOM 1319 O O . TRP A 1 173 ? -26.345 -17.930 -0.175 1.00 53.91 173 TRP A O 1
ATOM 1329 N N . ALA A 1 174 ? -24.204 -18.312 0.334 1.00 51.75 174 ALA A N 1
ATOM 1330 C CA . ALA A 1 174 ? -23.693 -17.049 -0.210 1.00 51.75 174 ALA A CA 1
ATOM 1331 C C . ALA A 1 174 ? -23.021 -17.163 -1.588 1.00 51.75 174 ALA A C 1
ATOM 1333 O O . ALA A 1 174 ? -22.577 -16.153 -2.128 1.00 51.75 174 ALA A O 1
ATOM 1334 N N . LEU A 1 175 ? -22.908 -18.371 -2.153 1.00 54.19 175 LEU A N 1
ATOM 1335 C CA . LEU A 1 175 ? -22.427 -18.537 -3.524 1.00 54.19 175 LEU A CA 1
ATOM 1336 C C . LEU A 1 175 ? -23.593 -18.248 -4.483 1.00 54.19 175 LEU A C 1
ATOM 1338 O O . LEU A 1 175 ? -24.588 -18.977 -4.441 1.00 54.19 175 LEU A O 1
ATOM 1342 N N . PRO A 1 176 ? -23.508 -17.216 -5.346 1.00 52.97 176 PRO A N 1
ATOM 1343 C CA . PRO A 1 176 ? -24.530 -17.002 -6.358 1.00 52.97 176 PRO A CA 1
ATOM 1344 C C . PRO A 1 176 ? -24.535 -18.215 -7.300 1.00 52.97 176 PRO A C 1
ATOM 1346 O O . PRO A 1 176 ? -23.550 -18.461 -7.992 1.00 52.97 176 PRO A O 1
ATOM 1349 N N . GLY A 1 177 ? -25.624 -18.993 -7.280 1.00 56.97 177 GLY A N 1
ATOM 1350 C CA . GLY A 1 177 ? -25.802 -20.188 -8.118 1.00 56.97 177 GLY A CA 1
ATOM 1351 C C . GLY A 1 177 ? -26.091 -21.507 -7.388 1.00 56.97 177 GLY A C 1
ATOM 1352 O O . GLY A 1 177 ? -26.133 -22.537 -8.051 1.00 56.97 177 GLY A O 1
ATOM 1353 N N . TRP A 1 178 ? -26.295 -21.506 -6.065 1.00 51.81 178 TRP A N 1
ATOM 1354 C CA . TRP A 1 178 ? -26.643 -22.720 -5.302 1.00 51.81 178 TRP A CA 1
ATOM 1355 C C . TRP A 1 178 ? -28.002 -22.643 -4.582 1.00 51.81 178 TRP A C 1
ATOM 1357 O O . TRP A 1 178 ? -28.140 -23.094 -3.446 1.00 51.81 178 TRP A O 1
ATOM 1367 N N . GLY A 1 179 ? -28.998 -22.062 -5.257 1.00 46.56 179 GLY A N 1
ATOM 1368 C CA . GLY A 1 179 ? -30.414 -22.086 -4.874 1.00 46.56 179 GLY A CA 1
ATOM 1369 C C . GLY A 1 179 ? -31.257 -22.759 -5.945 1.00 46.56 179 GLY A C 1
ATOM 1370 O O . GLY A 1 179 ? -30.880 -22.624 -7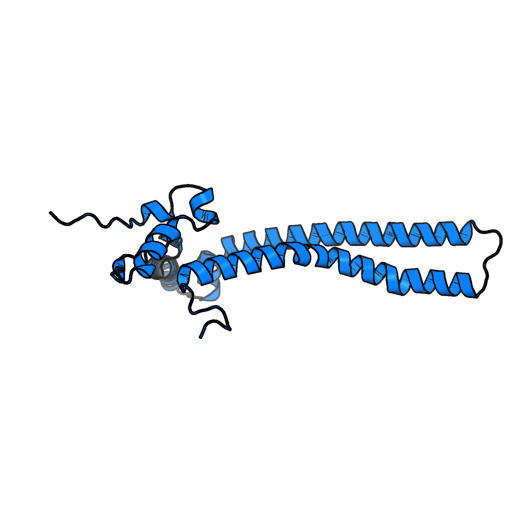.131 1.00 46.56 179 GLY A O 1
#

Organism: Haematococcus lacustris (NCBI:txid44745)

InterPro domains:
  IPR036640 ABC transporter type 1, transmembrane domain superfamily [G3DSA:1.20.1560.10] (57-179)
  IPR050173 ATP-binding cassette transporter C-like [PTHR24223] (12-175)

Sequence (179 aa):
MGAGNKYTESDATAGFFNKYSFKWINPIVSAARKDNVPLEACVLPPEQTADVAYERFRTAWEAAVAKGNPKLRQVLMSVYGKDLFLAGIALQRMTYGCMTVGVSVRAALTNAICRKSFAMASISKAMASDAVSFVASDITKIFDGIQDIHYLWTAPIEAMAILTILVVLVKQWALPGWG